Protein AF-A0A392SBV3-F1 (afdb_monomer_lite)

pLDDT: mean 74.25, std 20.02, range [32.81, 98.0]

Foldseek 3Di:
DDDDDDDDDDDDPPVPPCPPPPDDPDPDPVVPDPPPPPPPVPPPPPDDDDPDADWDWAALDPDPLQIDTDGPPDDPVVVVVVNVVSNVCSVVDPSAQVSDPPGDRVD

Radius of gyration: 28.84 Å; chains: 1; bounding box: 90×52×49 Å

Structure (mmCIF, N/CA/C/O backbone):
data_AF-A0A392SBV3-F1
#
_entry.id   AF-A0A392SBV3-F1
#
loop_
_atom_site.group_PDB
_atom_site.id
_atom_site.type_symbol
_atom_site.label_atom_id
_atom_site.label_alt_id
_atom_site.label_comp_id
_atom_site.label_asym_id
_atom_site.label_entity_id
_atom_site.label_seq_id
_atom_site.pdbx_PDB_ins_code
_atom_site.Cartn_x
_atom_site.Cartn_y
_atom_site.Cartn_z
_atom_site.occupancy
_atom_site.B_iso_or_equiv
_atom_site.auth_seq_id
_atom_site.auth_comp_id
_atom_site.auth_asym_id
_atom_site.auth_atom_id
_atom_site.pdbx_PDB_model_num
ATOM 1 N N . THR A 1 1 ? -64.178 -40.907 20.010 1.00 36.72 1 THR A N 1
ATOM 2 C CA . THR A 1 1 ? -63.313 -41.861 19.288 1.00 36.72 1 THR A CA 1
ATOM 3 C C . THR A 1 1 ? -61.896 -41.323 19.380 1.00 36.72 1 THR A C 1
ATOM 5 O O . THR A 1 1 ? -61.627 -40.308 18.764 1.00 36.72 1 THR A O 1
ATOM 8 N N . THR A 1 2 ? -61.125 -41.652 20.420 1.00 37.06 2 THR A N 1
ATOM 9 C CA . THR A 1 2 ? -60.341 -42.897 20.600 1.00 37.06 2 THR A CA 1
ATOM 10 C C . THR A 1 2 ? -59.216 -43.007 19.571 1.00 37.06 2 THR A C 1
ATOM 12 O O . THR A 1 2 ? -59.475 -43.392 18.437 1.00 37.06 2 THR A O 1
ATOM 15 N N . THR A 1 3 ? -58.006 -42.590 19.974 1.00 32.81 3 THR A N 1
ATOM 16 C CA . THR A 1 3 ? -56.792 -43.431 20.131 1.00 32.81 3 THR A CA 1
ATOM 17 C C . THR A 1 3 ? -55.527 -42.589 19.903 1.00 32.81 3 THR A C 1
ATOM 19 O O . THR A 1 3 ? -55.279 -42.126 18.797 1.00 32.81 3 THR A O 1
ATOM 22 N N . GLY A 1 4 ? -54.704 -42.425 20.940 1.00 33.50 4 GLY A N 1
ATOM 23 C CA . GLY A 1 4 ? -53.238 -42.476 20.789 1.00 33.50 4 GLY A CA 1
ATOM 24 C C . GLY A 1 4 ? -52.737 -43.804 21.385 1.00 33.50 4 GLY A C 1
ATOM 25 O O . GLY A 1 4 ? -53.592 -44.580 21.829 1.00 33.50 4 GLY A O 1
ATOM 26 N N . PRO A 1 5 ? -51.420 -44.065 21.527 1.00 51.03 5 PRO A N 1
ATOM 27 C CA . PRO A 1 5 ? -50.247 -43.314 21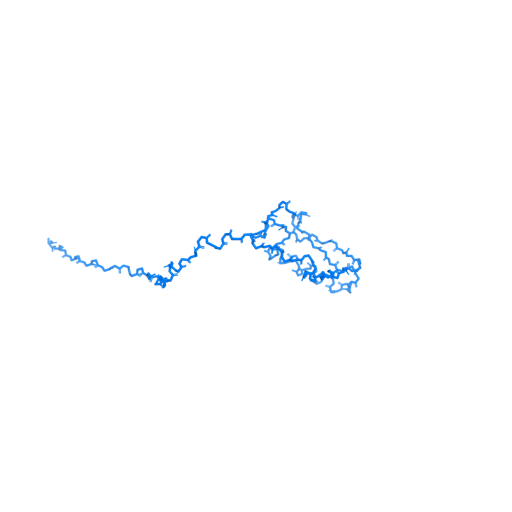.050 1.00 51.03 5 PRO A CA 1
ATOM 28 C C . PRO A 1 5 ? -49.182 -44.203 20.352 1.00 51.03 5 PRO A C 1
ATOM 30 O O . PRO A 1 5 ? -49.102 -45.401 20.610 1.00 51.03 5 PRO A O 1
ATOM 33 N N . ASN A 1 6 ? -48.275 -43.607 19.565 1.00 35.88 6 ASN A N 1
ATOM 34 C CA . ASN A 1 6 ? -47.048 -44.289 19.129 1.00 35.88 6 ASN A CA 1
ATOM 35 C C . ASN A 1 6 ? -45.850 -43.352 19.343 1.00 35.88 6 ASN A C 1
ATOM 37 O O . ASN A 1 6 ? -45.682 -42.359 18.640 1.00 35.88 6 ASN A O 1
ATOM 41 N N . THR A 1 7 ? -45.051 -43.666 20.356 1.00 45.47 7 THR A N 1
ATOM 42 C CA . THR A 1 7 ? -43.708 -43.146 20.626 1.00 45.47 7 THR A CA 1
ATOM 43 C C . THR A 1 7 ? -42.686 -43.883 19.773 1.00 45.47 7 THR A C 1
ATOM 45 O O . THR A 1 7 ? -42.485 -45.068 20.015 1.00 45.47 7 THR A O 1
ATOM 48 N N . GLU A 1 8 ? -41.977 -43.190 18.884 1.00 38.97 8 GLU A N 1
ATOM 49 C CA . GLU A 1 8 ? -40.651 -43.621 18.422 1.00 38.97 8 GLU A CA 1
ATOM 50 C C . GLU A 1 8 ? -39.718 -42.409 18.339 1.00 38.97 8 GLU A C 1
ATOM 52 O O . GLU A 1 8 ? -39.715 -41.620 17.397 1.00 38.97 8 GLU A O 1
ATOM 57 N N . THR A 1 9 ? -38.949 -42.260 19.414 1.00 47.28 9 THR A N 1
ATOM 58 C CA . THR A 1 9 ? -37.696 -41.516 19.479 1.00 47.28 9 THR A CA 1
ATOM 59 C C . THR A 1 9 ? -36.698 -42.174 18.529 1.00 47.28 9 THR A C 1
ATOM 61 O O . THR A 1 9 ? -36.285 -43.303 18.784 1.00 47.28 9 THR A O 1
ATOM 64 N N . LEU A 1 10 ? -36.251 -41.477 17.483 1.00 38.44 10 LEU A N 1
ATOM 65 C CA . LEU A 1 10 ? -35.021 -41.849 16.783 1.00 38.44 10 LEU A CA 1
ATOM 66 C C . LEU A 1 10 ? -34.120 -40.623 16.685 1.00 38.44 10 LEU A C 1
ATOM 68 O O . LEU A 1 10 ? -34.471 -39.607 16.088 1.00 38.44 10 LEU A O 1
ATOM 72 N N . GLY A 1 11 ? -33.001 -40.731 17.396 1.00 36.69 11 GLY A N 1
ATOM 73 C CA . GLY A 1 11 ? -32.042 -39.675 17.642 1.00 36.69 11 GLY A CA 1
ATOM 74 C C . GLY A 1 11 ? -31.469 -39.066 16.373 1.00 36.69 11 GLY A C 1
ATOM 75 O O . GLY A 1 11 ? -31.231 -39.730 15.367 1.00 36.69 11 GLY A O 1
ATOM 76 N N . ILE A 1 12 ? -31.208 -37.773 16.493 1.00 42.75 12 ILE A N 1
ATOM 77 C CA . ILE A 1 12 ? -30.213 -37.044 15.723 1.00 42.75 12 ILE A CA 1
ATOM 78 C C . ILE A 1 12 ? -28.911 -37.857 15.832 1.00 42.75 12 ILE A C 1
ATOM 80 O O . ILE A 1 12 ? -28.405 -37.987 16.949 1.00 42.75 12 ILE A O 1
ATOM 84 N N . PRO A 1 13 ? -28.345 -38.420 14.749 1.00 42.62 13 PRO A N 1
ATOM 85 C CA . PRO A 1 13 ? -26.948 -38.783 14.787 1.00 42.62 13 PRO A CA 1
ATOM 86 C C . PRO A 1 13 ? -26.201 -37.461 14.675 1.00 42.62 13 PRO A C 1
ATOM 88 O O . PRO A 1 13 ? -25.990 -36.926 13.585 1.00 42.62 13 PRO A O 1
ATOM 91 N N . THR A 1 14 ? -25.868 -36.896 15.833 1.00 46.28 14 THR A N 1
ATOM 92 C CA . THR A 1 14 ? -24.692 -36.049 15.957 1.00 46.28 14 THR A CA 1
ATOM 93 C C . THR A 1 14 ? -23.590 -36.843 15.271 1.00 46.28 14 THR A C 1
ATOM 95 O O . THR A 1 14 ? -23.308 -37.973 15.658 1.00 46.28 14 THR A O 1
ATOM 98 N N . GLN A 1 15 ? -23.069 -36.339 14.155 1.00 52.91 15 GLN A N 1
ATOM 99 C CA . GLN A 1 15 ? -21.808 -36.851 13.651 1.00 52.91 15 GLN A CA 1
ATOM 100 C C . GLN A 1 15 ? -20.783 -36.418 14.684 1.00 52.91 15 GLN A C 1
ATOM 102 O O . GLN A 1 15 ? -20.249 -35.311 14.634 1.00 52.91 15 GLN A O 1
ATOM 107 N N . ASP A 1 16 ? -20.621 -37.275 15.682 1.00 49.12 16 ASP A N 1
ATOM 108 C CA . ASP A 1 16 ? -19.506 -37.275 16.595 1.00 49.12 16 ASP A CA 1
ATOM 109 C C . ASP A 1 16 ? -18.300 -37.413 15.673 1.00 49.12 16 ASP A C 1
ATOM 111 O O . ASP A 1 16 ? -18.036 -38.474 15.104 1.00 49.12 16 ASP A O 1
ATOM 115 N N . ALA A 1 17 ? -17.654 -36.287 15.381 1.00 47.69 17 ALA A N 1
ATOM 116 C CA . ALA A 1 17 ? -16.353 -36.323 14.761 1.00 47.69 17 ALA A CA 1
ATOM 117 C C . ALA A 1 17 ? -15.492 -37.146 15.718 1.00 47.69 17 ALA A C 1
ATOM 119 O O . ALA A 1 17 ? -15.216 -36.712 16.837 1.00 47.69 17 ALA A O 1
ATOM 120 N N . ASP A 1 18 ? -15.158 -38.361 15.293 1.00 47.56 18 ASP A N 1
ATOM 12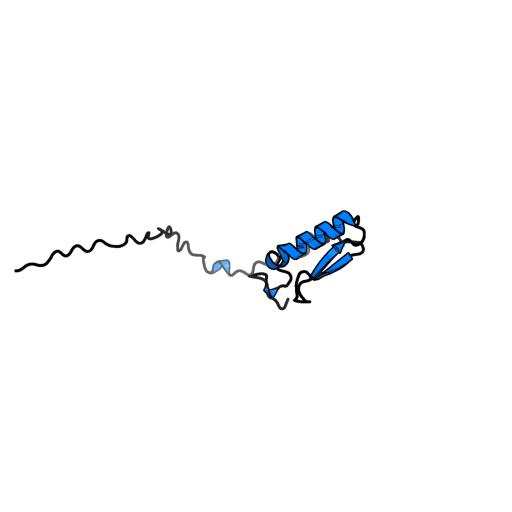1 C CA . ASP A 1 18 ? -14.132 -39.196 15.893 1.00 47.56 18 ASP A CA 1
ATOM 122 C C . ASP A 1 18 ? -12.815 -38.435 15.727 1.00 47.56 18 ASP A C 1
ATOM 124 O O . ASP A 1 18 ? -12.071 -38.587 14.757 1.00 47.56 18 ASP A O 1
ATOM 128 N N . PHE A 1 19 ? -12.597 -37.473 16.621 1.00 51.34 19 PHE A N 1
ATOM 129 C CA . PHE A 1 19 ? -11.285 -36.921 16.861 1.00 51.34 19 PHE A CA 1
ATOM 130 C C . PHE A 1 19 ? -10.496 -38.079 17.444 1.00 51.34 19 PHE A C 1
ATOM 132 O O . PHE A 1 19 ? -10.634 -38.366 18.631 1.00 51.34 19 PHE A O 1
ATOM 139 N N . ASP A 1 20 ? -9.745 -38.765 16.580 1.00 57.00 20 ASP A N 1
ATOM 140 C CA . ASP A 1 20 ? -8.726 -39.743 16.949 1.00 57.00 20 ASP A CA 1
ATOM 141 C C . ASP A 1 20 ? -8.076 -39.294 18.268 1.00 57.00 20 ASP A C 1
ATOM 143 O O . ASP A 1 20 ? -7.398 -38.255 18.278 1.00 57.00 20 ASP A O 1
ATOM 147 N N . PRO A 1 21 ? -8.323 -39.987 19.398 1.00 56.66 21 PRO A N 1
ATOM 148 C CA . PRO A 1 21 ? -7.752 -39.630 20.681 1.00 56.66 21 PRO A CA 1
ATOM 149 C C . PRO A 1 21 ? -6.287 -40.064 20.690 1.00 56.66 21 PRO A C 1
ATOM 151 O O . PRO A 1 21 ? -5.857 -40.885 21.492 1.00 56.66 21 PRO A O 1
ATOM 154 N N . ARG A 1 22 ? -5.476 -39.438 19.837 1.00 57.50 22 ARG A N 1
ATOM 155 C CA . ARG A 1 22 ? -4.041 -39.257 20.068 1.00 57.50 22 ARG A CA 1
ATOM 156 C C . ARG A 1 22 ? -3.818 -38.087 21.024 1.00 57.50 22 ARG A C 1
ATOM 158 O O . ARG A 1 22 ? -2.948 -37.247 20.819 1.00 57.50 22 ARG A O 1
ATOM 165 N N . VAL A 1 23 ? -4.657 -38.025 22.052 1.00 54.34 23 VAL A N 1
ATOM 166 C CA . VAL A 1 23 ? -4.462 -37.176 23.215 1.00 54.34 23 VAL A CA 1
ATOM 167 C C . VAL A 1 23 ? -3.585 -37.983 24.168 1.00 54.34 23 VAL A C 1
ATOM 169 O O . VAL A 1 23 ? -3.895 -39.127 24.490 1.00 54.34 23 VAL A O 1
ATOM 172 N N . ASP A 1 24 ? -2.482 -37.356 24.560 1.00 56.38 24 ASP A N 1
ATOM 173 C CA . ASP A 1 24 ? -1.548 -37.765 25.609 1.00 56.38 24 ASP A CA 1
ATOM 174 C C . ASP A 1 24 ? -0.451 -38.773 25.235 1.00 56.38 24 ASP A C 1
ATOM 176 O O . ASP A 1 24 ? -0.088 -39.642 26.030 1.00 56.38 24 ASP A O 1
ATOM 180 N N . GLU A 1 25 ? 0.229 -38.577 24.098 1.00 54.34 25 GLU A N 1
ATOM 181 C CA . GLU A 1 25 ? 1.684 -38.764 24.178 1.00 54.34 25 GLU A CA 1
ATOM 182 C C . GLU A 1 25 ? 2.216 -37.569 24.969 1.00 54.34 25 GLU A C 1
ATOM 184 O O . GLU A 1 25 ? 2.305 -36.460 24.449 1.00 54.34 25 GLU A O 1
ATOM 189 N N . TYR A 1 26 ? 2.423 -37.799 26.271 1.00 53.53 26 TYR A N 1
ATOM 190 C CA . TYR A 1 26 ? 3.111 -36.931 27.222 1.00 53.53 26 TYR A CA 1
ATOM 191 C C . TYR A 1 26 ? 4.049 -35.955 26.493 1.00 53.53 26 TYR A C 1
ATOM 193 O O . TYR A 1 26 ? 5.178 -36.319 26.148 1.00 53.53 26 TYR A O 1
ATOM 201 N N . ILE A 1 27 ? 3.633 -34.694 26.318 1.00 49.84 27 ILE A N 1
ATOM 202 C CA . ILE A 1 27 ? 4.623 -33.621 26.253 1.00 49.84 27 ILE A CA 1
ATOM 203 C C . ILE A 1 27 ? 5.221 -33.635 27.649 1.00 49.84 27 ILE A C 1
ATOM 205 O O . ILE A 1 27 ? 4.659 -33.085 28.594 1.00 49.84 27 ILE A O 1
ATOM 209 N N . SER A 1 28 ? 6.294 -34.408 27.798 1.00 53.19 28 SER A N 1
ATOM 210 C CA . SER A 1 28 ? 7.065 -34.454 29.024 1.00 53.19 28 SER A CA 1
ATOM 211 C C . SER A 1 28 ? 7.352 -33.011 29.419 1.00 53.19 28 SER A C 1
ATOM 213 O O . SER A 1 28 ? 7.768 -32.213 28.576 1.00 53.19 28 SER A O 1
ATOM 215 N N . ASP A 1 29 ? 7.194 -32.682 30.702 1.00 55.09 29 ASP A N 1
ATOM 216 C CA . ASP A 1 29 ? 7.543 -31.374 31.282 1.00 55.09 29 ASP A CA 1
ATOM 217 C C . ASP A 1 29 ? 9.021 -30.960 31.033 1.00 55.09 29 ASP A C 1
ATOM 219 O O . ASP A 1 29 ? 9.467 -29.878 31.419 1.00 55.09 29 ASP A O 1
ATOM 223 N N . GLU A 1 30 ? 9.791 -31.815 30.354 1.00 54.78 30 GLU A N 1
ATOM 224 C CA . GLU A 1 30 ? 11.149 -31.615 29.870 1.00 54.78 30 GLU A CA 1
ATOM 225 C C . GLU A 1 30 ? 11.248 -30.815 28.550 1.00 54.78 30 GLU A C 1
ATOM 227 O O . GLU A 1 30 ? 12.345 -30.411 28.174 1.00 54.78 30 GLU A O 1
ATOM 232 N N . GLU A 1 31 ? 10.142 -30.471 27.874 1.00 53.03 31 GLU A N 1
ATOM 233 C CA . GLU A 1 31 ? 10.178 -29.466 26.787 1.00 53.03 31 GLU A CA 1
ATOM 234 C C . GLU A 1 31 ? 10.149 -28.021 27.326 1.00 53.03 31 GLU A C 1
ATOM 236 O O . GLU A 1 31 ? 10.072 -27.049 26.586 1.00 53.03 31 GLU A O 1
ATOM 241 N N . LYS A 1 32 ? 10.278 -27.817 28.643 1.00 53.41 32 LYS A N 1
ATOM 242 C CA . LYS A 1 32 ? 10.518 -26.483 29.213 1.00 53.41 32 LYS A CA 1
ATOM 243 C C . LYS A 1 32 ? 12.003 -26.177 29.377 1.00 53.41 32 LYS A C 1
ATOM 245 O O . LYS A 1 32 ? 12.409 -25.475 30.308 1.00 53.41 32 LYS A O 1
ATOM 250 N N . LYS A 1 33 ? 12.851 -26.674 28.477 1.00 61.81 33 LYS A N 1
ATOM 251 C CA . LYS A 1 33 ? 14.204 -26.138 28.363 1.00 61.81 33 LYS A CA 1
ATOM 252 C C . LYS A 1 33 ? 14.129 -24.920 27.468 1.00 61.81 33 LYS A C 1
ATOM 254 O O . LYS A 1 33 ? 13.755 -25.038 26.313 1.00 61.81 33 LYS A O 1
ATOM 259 N N . ALA A 1 34 ? 14.494 -23.765 28.020 1.00 63.69 34 ALA A N 1
ATOM 260 C CA . ALA A 1 34 ? 14.768 -22.564 27.250 1.00 63.69 34 ALA A CA 1
ATOM 261 C C . ALA A 1 34 ? 15.674 -22.950 26.074 1.00 63.69 34 ALA A C 1
ATOM 263 O O . ALA A 1 34 ? 16.881 -23.140 26.263 1.00 63.69 34 ALA A O 1
ATOM 264 N N . GLU A 1 35 ? 15.078 -23.136 24.892 1.00 59.44 35 GLU A N 1
ATOM 265 C CA . GLU A 1 35 ? 15.813 -23.248 23.648 1.00 59.44 35 GLU A CA 1
ATOM 266 C C . GLU A 1 35 ? 16.692 -22.014 23.631 1.00 59.44 35 GLU A C 1
ATOM 268 O O . GLU A 1 35 ? 16.210 -20.877 23.609 1.00 59.44 35 GLU A O 1
ATOM 273 N N . LYS A 1 36 ? 18.003 -22.233 23.779 1.00 67.75 36 LYS A N 1
ATOM 274 C CA . LYS A 1 36 ? 18.944 -21.137 23.631 1.00 67.75 36 LYS A CA 1
ATOM 275 C C . LYS A 1 36 ? 18.641 -20.569 22.255 1.00 67.75 36 LYS A C 1
ATOM 277 O O . LYS A 1 36 ? 18.714 -21.342 21.295 1.00 67.75 36 LYS A O 1
ATOM 282 N N . PRO A 1 37 ? 18.290 -19.273 22.146 1.00 66.19 37 PRO A N 1
ATOM 283 C CA . PRO A 1 37 ? 18.148 -18.671 20.839 1.00 66.19 37 PRO A CA 1
ATOM 284 C C . PRO A 1 37 ? 19.412 -19.026 20.071 1.00 66.19 37 PRO A C 1
ATOM 286 O O . PRO A 1 37 ? 20.510 -18.951 20.640 1.00 66.19 37 PRO A O 1
ATOM 289 N N . LEU A 1 38 ? 19.232 -19.507 18.837 1.00 67.69 38 LEU A N 1
ATOM 290 C CA . LEU A 1 38 ? 20.341 -19.906 17.979 1.00 67.69 38 LEU A CA 1
ATOM 291 C C . LEU A 1 38 ? 21.458 -18.867 18.119 1.00 67.69 38 LEU A C 1
ATOM 293 O O . LEU A 1 38 ? 21.135 -17.667 18.133 1.00 67.69 38 LEU A O 1
ATOM 297 N N . PRO A 1 39 ? 22.730 -19.297 18.265 1.00 70.62 39 PRO A N 1
ATOM 298 C CA . PRO A 1 39 ? 23.838 -18.364 18.399 1.00 70.62 39 PRO A CA 1
ATOM 299 C C . PRO A 1 39 ? 23.690 -17.284 17.327 1.00 70.62 39 PRO A C 1
ATOM 301 O O . PRO A 1 39 ? 23.315 -17.571 16.187 1.00 70.62 39 PRO A O 1
ATOM 304 N N . LEU A 1 40 ? 23.879 -16.029 17.726 1.00 61.50 40 LEU A N 1
ATOM 305 C CA . LEU A 1 40 ? 23.645 -14.821 16.926 1.00 61.50 40 LEU A CA 1
ATOM 306 C C . LEU A 1 40 ? 24.331 -14.911 15.546 1.00 61.50 40 LEU A C 1
ATOM 308 O O 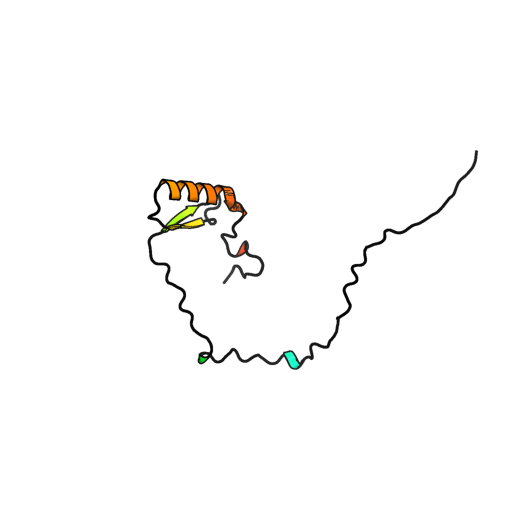. LEU A 1 40 ? 23.875 -14.327 14.568 1.00 61.50 40 LEU A O 1
ATOM 312 N N . GLU A 1 41 ? 25.412 -15.677 15.506 1.00 64.81 41 GLU A N 1
ATOM 313 C CA . GLU A 1 41 ? 26.328 -16.008 14.429 1.00 64.81 41 GLU A CA 1
ATOM 314 C C . GLU A 1 41 ? 25.726 -17.013 13.430 1.00 64.81 41 GLU A C 1
ATOM 316 O O . GLU A 1 41 ? 26.046 -16.960 12.247 1.00 64.81 41 GLU A O 1
ATOM 321 N N . ALA A 1 42 ? 24.819 -17.892 13.873 1.00 68.00 42 ALA A N 1
ATOM 322 C CA . ALA A 1 42 ? 24.064 -18.821 13.024 1.00 68.00 42 ALA A CA 1
ATOM 323 C C . ALA A 1 42 ? 22.813 -18.178 12.397 1.00 68.00 42 ALA A C 1
ATOM 325 O O . ALA A 1 42 ? 22.194 -18.752 11.499 1.00 68.00 42 ALA A O 1
ATOM 326 N N . ARG A 1 43 ? 22.429 -16.974 12.841 1.00 68.88 43 ARG A N 1
ATOM 327 C CA . ARG A 1 43 ? 21.339 -16.207 12.231 1.00 68.88 43 ARG A CA 1
ATOM 328 C C . ARG A 1 43 ? 21.877 -15.509 10.988 1.00 68.88 43 ARG A C 1
ATOM 330 O O . ARG A 1 43 ? 22.474 -14.438 11.078 1.00 68.88 43 ARG A O 1
ATOM 337 N N . ILE A 1 44 ? 21.634 -16.097 9.819 1.00 75.56 44 ILE A N 1
ATOM 338 C CA . ILE A 1 44 ? 21.878 -15.418 8.544 1.00 75.56 44 ILE A CA 1
ATOM 339 C C . ILE A 1 44 ? 21.075 -14.113 8.552 1.00 75.56 44 ILE A C 1
ATOM 341 O O . ILE A 1 44 ? 19.842 -14.113 8.595 1.00 75.56 44 ILE A O 1
ATOM 345 N N . ARG A 1 45 ? 21.782 -12.980 8.546 1.00 73.06 45 ARG A N 1
ATOM 346 C CA . ARG A 1 45 ? 21.169 -11.664 8.377 1.00 73.06 45 ARG A CA 1
ATOM 347 C C . ARG A 1 45 ? 20.835 -11.512 6.904 1.00 73.06 45 ARG A C 1
ATOM 349 O O . ARG A 1 45 ? 21.658 -11.062 6.117 1.00 73.06 45 ARG A O 1
ATOM 356 N N . PHE A 1 46 ? 19.628 -11.914 6.528 1.00 76.69 46 PHE A N 1
ATOM 357 C CA . PHE A 1 46 ? 19.080 -11.512 5.243 1.00 76.69 46 PHE A CA 1
ATOM 358 C C . PHE A 1 46 ? 18.805 -10.014 5.317 1.00 76.69 46 PHE A C 1
ATOM 360 O O . PHE A 1 46 ? 17.846 -9.578 5.961 1.00 76.69 46 PHE A O 1
ATOM 367 N N . GLU A 1 47 ? 19.682 -9.214 4.711 1.00 81.75 47 GLU A N 1
ATOM 368 C CA . GLU A 1 47 ? 19.386 -7.804 4.506 1.00 81.75 47 GLU A CA 1
ATOM 369 C C . GLU A 1 47 ? 18.111 -7.718 3.674 1.00 81.75 47 GLU A C 1
ATOM 371 O O . GLU A 1 47 ? 18.047 -8.210 2.544 1.00 81.75 47 GLU A O 1
ATOM 376 N N . ARG A 1 48 ? 17.059 -7.135 4.256 1.00 80.00 48 ARG A N 1
ATOM 377 C CA . ARG A 1 48 ? 15.841 -6.888 3.493 1.00 80.00 48 ARG A CA 1
ATOM 378 C C . ARG A 1 48 ? 16.201 -5.937 2.353 1.00 80.00 48 ARG A C 1
ATOM 380 O O . ARG A 1 48 ? 16.834 -4.912 2.626 1.00 80.00 48 ARG A O 1
ATOM 387 N N . PRO A 1 49 ? 15.774 -6.221 1.113 1.00 81.12 49 PRO A N 1
ATOM 388 C CA . PRO A 1 49 ? 15.951 -5.284 0.021 1.00 81.12 49 PRO A CA 1
ATOM 389 C C . PRO A 1 49 ? 15.374 -3.928 0.420 1.00 81.12 49 PRO A C 1
ATOM 391 O O . PRO A 1 49 ? 14.201 -3.824 0.790 1.00 81.12 49 PRO A O 1
ATOM 394 N N . LYS A 1 50 ? 16.205 -2.885 0.367 1.00 82.12 50 LYS A N 1
ATOM 395 C CA . LYS A 1 50 ? 15.699 -1.519 0.454 1.00 82.12 50 LYS A CA 1
ATOM 396 C C . LYS A 1 50 ? 14.874 -1.288 -0.797 1.00 82.12 50 LYS A C 1
ATOM 398 O O . LYS A 1 50 ? 15.394 -1.373 -1.908 1.00 82.12 50 LYS A O 1
ATOM 403 N N . ILE A 1 51 ? 13.585 -1.044 -0.608 1.00 75.94 51 ILE A N 1
ATOM 404 C CA . ILE A 1 51 ? 12.719 -0.685 -1.719 1.00 75.94 51 ILE A CA 1
ATOM 405 C C . ILE A 1 51 ? 13.040 0.772 -2.049 1.00 75.94 51 ILE A C 1
ATOM 407 O O . ILE A 1 51 ? 12.575 1.685 -1.372 1.00 75.94 51 ILE A O 1
ATOM 411 N N . ASP A 1 52 ? 13.919 0.963 -3.026 1.00 78.06 52 ASP A N 1
ATOM 412 C CA . ASP A 1 52 ? 14.290 2.281 -3.526 1.00 78.06 52 ASP A CA 1
ATOM 413 C C . ASP A 1 52 ? 13.228 2.803 -4.508 1.00 78.06 52 ASP A C 1
ATOM 415 O O . ASP A 1 52 ? 12.600 2.030 -5.246 1.00 78.06 52 ASP A O 1
ATOM 419 N N . GLY A 1 53 ? 13.018 4.118 -4.512 1.00 84.50 53 GLY A N 1
ATOM 420 C CA . GLY A 1 53 ? 12.086 4.800 -5.408 1.00 84.50 53 GLY A CA 1
ATOM 421 C C . GLY A 1 53 ? 11.021 5.661 -4.728 1.00 84.50 53 GLY A C 1
ATOM 422 O O . GLY A 1 53 ? 10.803 5.631 -3.520 1.00 84.50 53 GLY A O 1
ATOM 423 N N . GLU A 1 54 ? 10.349 6.456 -5.557 1.00 92.75 54 GLU A N 1
ATOM 424 C CA . GLU A 1 54 ? 9.271 7.350 -5.146 1.00 92.75 54 GLU A CA 1
ATOM 425 C C . GLU A 1 54 ? 7.918 6.628 -5.168 1.00 92.75 54 GLU A C 1
ATOM 427 O O . GLU A 1 54 ? 7.616 5.854 -6.088 1.00 92.75 54 GLU A O 1
ATOM 432 N N . PHE A 1 55 ? 7.090 6.896 -4.158 1.00 92.75 55 PHE A N 1
ATOM 433 C CA . PHE A 1 55 ? 5.775 6.287 -3.989 1.00 92.75 55 PHE A CA 1
ATOM 434 C C . PHE A 1 55 ? 4.695 7.345 -3.811 1.00 92.75 55 PHE A C 1
ATOM 436 O O . PHE A 1 55 ? 4.922 8.395 -3.216 1.00 92.75 55 PHE A O 1
ATOM 443 N N . ILE A 1 56 ? 3.493 7.009 -4.260 1.00 93.94 56 ILE A N 1
ATOM 444 C CA . ILE A 1 56 ? 2.273 7.773 -4.040 1.00 93.94 56 ILE A CA 1
ATOM 445 C C . ILE A 1 56 ? 1.446 7.030 -2.997 1.00 93.94 56 ILE A C 1
ATOM 447 O O . ILE A 1 56 ? 1.219 5.823 -3.115 1.00 93.94 56 ILE A O 1
ATOM 451 N N . THR A 1 57 ? 0.981 7.759 -1.988 1.00 94.06 57 THR A N 1
ATOM 452 C CA . THR A 1 57 ? 0.032 7.240 -1.003 1.00 94.06 57 THR A CA 1
ATOM 453 C C . THR A 1 57 ? -1.387 7.394 -1.536 1.00 94.06 57 THR A C 1
ATOM 455 O O . THR A 1 57 ? -1.795 8.482 -1.939 1.00 94.06 57 THR A O 1
ATOM 458 N N . VAL A 1 58 ? -2.149 6.307 -1.524 1.00 93.94 58 VAL A N 1
ATOM 459 C CA . VAL A 1 58 ? -3.535 6.248 -1.995 1.00 93.94 58 VAL A CA 1
ATOM 460 C C . VAL A 1 58 ? -4.422 5.835 -0.827 1.00 93.94 58 VAL A C 1
ATOM 462 O O . VAL A 1 58 ? -4.168 4.807 -0.204 1.00 93.94 58 VAL A O 1
ATOM 465 N N . GLN A 1 59 ? -5.459 6.623 -0.539 1.00 95.00 59 GLN A N 1
ATOM 466 C CA . GLN A 1 59 ? -6.530 6.235 0.387 1.00 95.00 59 GLN A CA 1
ATOM 467 C C . GLN A 1 59 ? -7.471 5.251 -0.308 1.00 95.00 59 GLN A C 1
ATOM 469 O O . GLN A 1 59 ? -7.895 5.500 -1.445 1.00 95.00 59 GLN A O 1
ATOM 474 N N . LEU A 1 60 ? -7.753 4.127 0.349 1.00 93.50 60 LEU A N 1
ATOM 475 C CA . LEU A 1 60 ? -8.593 3.068 -0.205 1.00 93.50 60 LEU A CA 1
ATOM 476 C C . LEU A 1 60 ? -10.084 3.317 0.026 1.00 93.50 60 LEU A C 1
ATOM 478 O O . LEU A 1 60 ? -10.875 3.030 -0.870 1.00 93.50 60 LEU A O 1
ATOM 482 N N . ASP A 1 61 ? -10.450 3.875 1.178 1.00 90.75 61 ASP A N 1
ATOM 483 C CA . ASP A 1 61 ? -11.832 4.154 1.572 1.00 90.75 61 ASP A CA 1
ATOM 484 C C . ASP A 1 61 ? -11.955 5.475 2.365 1.00 90.75 61 ASP A C 1
ATOM 486 O O . ASP A 1 61 ? -11.092 6.349 2.265 1.00 90.75 61 ASP A O 1
ATOM 490 N N . GLU A 1 62 ? -13.062 5.650 3.095 1.00 90.56 62 GLU A N 1
ATOM 491 C CA . GLU A 1 62 ? -13.347 6.840 3.911 1.00 90.56 62 GLU A CA 1
ATOM 492 C C . GLU A 1 62 ? -12.441 6.960 5.146 1.00 90.56 62 GLU A C 1
ATOM 494 O O . GLU A 1 62 ? -12.328 8.040 5.728 1.00 90.56 62 GLU A O 1
ATOM 499 N N . ASN A 1 63 ? -11.796 5.867 5.564 1.00 89.25 63 ASN A N 1
ATOM 500 C CA . ASN A 1 63 ? -10.908 5.872 6.711 1.00 89.25 63 ASN A CA 1
ATOM 501 C C . ASN A 1 63 ? -9.503 6.330 6.274 1.00 89.25 63 ASN A C 1
ATOM 503 O O . ASN A 1 63 ? -8.805 5.607 5.557 1.00 89.25 63 ASN A O 1
ATOM 507 N N . PRO A 1 64 ? -9.006 7.481 6.765 1.00 87.75 64 PRO A N 1
ATOM 508 C CA . PRO A 1 64 ? -7.689 7.988 6.384 1.00 87.75 64 PRO A CA 1
ATOM 509 C C . PRO A 1 64 ? -6.530 7.080 6.826 1.00 87.75 64 PRO A C 1
ATOM 511 O O . PRO A 1 64 ? -5.422 7.229 6.313 1.00 87.75 64 PRO A O 1
ATOM 514 N N . ALA A 1 65 ? -6.756 6.139 7.751 1.00 87.12 65 ALA A N 1
ATOM 515 C CA . ALA A 1 65 ? -5.761 5.140 8.140 1.00 87.12 65 ALA A CA 1
ATOM 516 C C . ALA A 1 65 ? -5.564 4.048 7.073 1.00 87.12 65 ALA A C 1
ATOM 518 O O . ALA A 1 65 ? -4.490 3.450 6.997 1.00 87.12 65 ALA A O 1
ATOM 519 N N . LYS A 1 66 ? -6.563 3.804 6.216 1.00 90.25 66 LYS A N 1
ATOM 520 C CA . LYS A 1 66 ? -6.547 2.737 5.208 1.00 90.25 66 LYS A CA 1
ATOM 521 C C . LYS A 1 66 ? -5.883 3.210 3.928 1.00 90.25 66 LYS A C 1
ATOM 523 O O . LYS A 1 66 ? -6.520 3.509 2.914 1.00 90.25 66 LYS A O 1
ATOM 528 N N . THR A 1 67 ? -4.561 3.310 3.993 1.00 93.12 67 THR A N 1
ATOM 529 C CA . THR A 1 67 ? -3.737 3.788 2.883 1.00 93.12 67 THR A CA 1
ATOM 530 C C . THR A 1 67 ? -2.778 2.727 2.378 1.00 93.12 67 THR A C 1
ATOM 532 O O . THR A 1 67 ? -2.315 1.864 3.118 1.00 93.12 67 THR A O 1
ATOM 535 N N . VAL A 1 68 ? -2.446 2.820 1.093 1.00 92.69 68 VAL A N 1
AT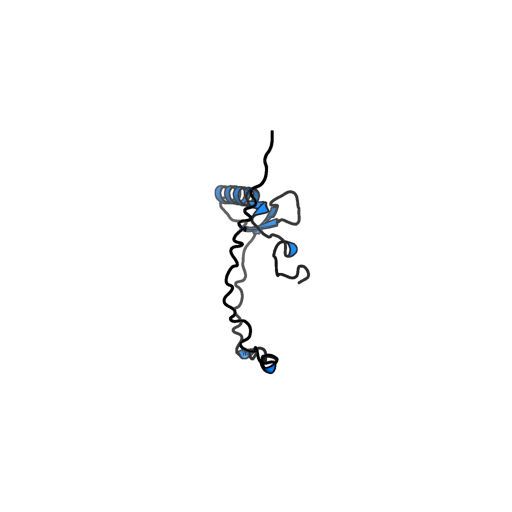OM 536 C CA . VAL A 1 68 ? -1.429 1.985 0.450 1.00 92.69 68 VAL A CA 1
ATOM 537 C C . VAL A 1 68 ? -0.449 2.848 -0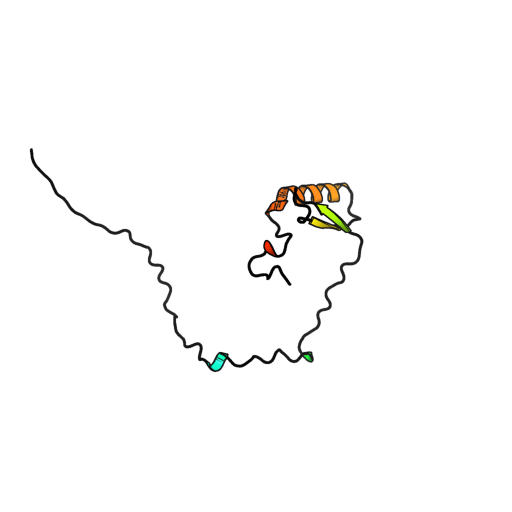.327 1.00 92.69 68 VAL A C 1
ATOM 539 O O . VAL A 1 68 ? -0.809 3.899 -0.858 1.00 92.69 68 VAL A O 1
ATOM 542 N N . LYS A 1 69 ? 0.802 2.397 -0.408 1.00 92.75 69 LYS A N 1
ATOM 543 C CA . LYS A 1 69 ? 1.845 3.042 -1.208 1.00 92.75 69 LYS A CA 1
ATOM 544 C C . LYS A 1 69 ? 1.999 2.303 -2.530 1.00 92.75 69 LYS A C 1
ATOM 546 O O . LYS A 1 69 ? 2.278 1.107 -2.542 1.00 92.75 69 LYS A O 1
ATOM 551 N N . ILE A 1 70 ? 1.849 3.021 -3.637 1.00 94.25 70 ILE A N 1
ATOM 552 C CA . ILE A 1 70 ? 2.111 2.517 -4.991 1.00 94.25 70 ILE A CA 1
ATOM 553 C C . ILE A 1 70 ? 3.293 3.269 -5.597 1.00 94.25 70 ILE A C 1
ATOM 555 O O . ILE A 1 70 ? 3.567 4.399 -5.210 1.00 94.25 70 ILE A O 1
ATOM 559 N N . LYS A 1 71 ? 4.012 2.670 -6.545 1.00 93.19 71 LYS A N 1
ATOM 560 C CA . LYS A 1 71 ? 5.144 3.338 -7.206 1.00 93.19 71 LYS A CA 1
ATOM 561 C C . LYS A 1 71 ? 4.671 4.577 -7.981 1.00 93.19 71 LYS A C 1
ATOM 563 O O . LYS A 1 71 ? 3.676 4.495 -8.696 1.00 93.19 71 LYS A O 1
ATOM 568 N N . ALA A 1 72 ? 5.392 5.694 -7.865 1.00 91.12 72 ALA A N 1
ATOM 569 C CA . ALA A 1 72 ? 4.994 6.972 -8.461 1.00 91.12 72 ALA A CA 1
ATOM 570 C C . ALA A 1 72 ? 5.117 7.000 -9.993 1.00 91.12 72 ALA A C 1
ATOM 572 O O . ALA A 1 72 ? 4.247 7.518 -10.680 1.00 91.12 72 ALA A O 1
ATOM 573 N N . ASN A 1 73 ? 6.161 6.375 -10.539 1.00 90.25 73 ASN A N 1
ATOM 574 C CA . ASN A 1 73 ? 6.495 6.445 -11.968 1.00 90.25 73 ASN A CA 1
ATOM 575 C C . ASN A 1 73 ? 5.841 5.328 -12.802 1.00 90.25 73 ASN A C 1
ATOM 577 O O . ASN A 1 73 ? 6.497 4.688 -13.628 1.00 90.25 73 ASN A O 1
ATOM 581 N N . LEU A 1 74 ? 4.563 5.036 -12.551 1.00 92.88 74 LEU A N 1
ATOM 582 C CA . LEU A 1 74 ? 3.788 4.092 -13.358 1.00 92.88 74 LEU A CA 1
ATOM 583 C C . LEU A 1 74 ? 3.183 4.808 -14.579 1.00 92.88 74 LEU A C 1
ATOM 585 O O . LEU A 1 74 ? 2.798 5.970 -14.476 1.00 92.88 74 LEU A O 1
ATOM 589 N N . PRO A 1 75 ? 3.036 4.138 -15.739 1.00 96.81 75 PRO A N 1
ATOM 590 C CA . PRO A 1 75 ? 2.268 4.702 -16.843 1.00 96.81 75 PRO A CA 1
ATOM 591 C C . PRO A 1 75 ? 0.851 5.046 -16.374 1.00 96.81 75 PRO A C 1
ATOM 593 O O . PRO A 1 75 ? 0.199 4.197 -15.766 1.00 96.81 75 PRO A O 1
ATOM 596 N N . GLN A 1 76 ? 0.354 6.241 -16.704 1.00 95.50 76 GLN A N 1
ATOM 597 C CA . GLN A 1 76 ? -0.917 6.776 -16.188 1.00 95.50 76 GLN A CA 1
ATOM 598 C C . GLN A 1 76 ? -2.076 5.768 -16.247 1.00 95.50 76 GLN A C 1
ATOM 600 O O . GLN A 1 76 ? -2.717 5.484 -15.241 1.00 95.50 76 GLN A O 1
ATOM 605 N N . ARG A 1 77 ? -2.276 5.136 -17.408 1.00 97.25 77 ARG A N 1
ATOM 606 C CA . ARG A 1 77 ? -3.295 4.093 -17.620 1.00 97.25 77 ARG A CA 1
ATOM 607 C C . ARG A 1 77 ? -3.205 2.920 -16.632 1.00 97.25 77 ARG A C 1
ATOM 609 O O . ARG A 1 77 ? -4.227 2.400 -16.199 1.00 97.25 77 ARG A O 1
ATOM 616 N N . ILE A 1 78 ? -1.990 2.507 -16.271 1.00 97.00 78 ILE A N 1
ATOM 617 C CA . ILE A 1 78 ? -1.751 1.433 -15.299 1.00 97.00 78 ILE A CA 1
ATOM 618 C C . ILE A 1 78 ? -1.985 1.943 -13.881 1.00 97.00 78 ILE A C 1
ATOM 620 O O . ILE A 1 78 ? -2.620 1.253 -13.090 1.00 97.00 78 ILE A O 1
ATOM 624 N N . GLN A 1 79 ? -1.515 3.150 -13.568 1.00 96.31 79 GLN A N 1
ATOM 625 C CA . GLN A 1 79 ? -1.709 3.769 -12.260 1.00 96.31 79 GLN A CA 1
ATOM 626 C C . GLN A 1 79 ? -3.198 3.931 -11.930 1.00 96.31 79 GLN A C 1
ATOM 628 O O . GLN A 1 79 ? -3.641 3.510 -10.866 1.00 96.31 79 GLN A O 1
ATOM 633 N N . GLU A 1 80 ? -3.985 4.480 -12.853 1.00 96.62 80 GLU A N 1
ATOM 634 C CA . GLU A 1 80 ? -5.428 4.669 -12.682 1.00 96.62 80 GLU A CA 1
ATOM 635 C C . GLU A 1 80 ? -6.164 3.333 -12.535 1.00 96.62 80 GLU A C 1
ATOM 637 O O . GLU A 1 80 ? -6.986 3.168 -11.629 1.00 96.62 80 GLU A O 1
ATOM 642 N N . ALA A 1 81 ? -5.840 2.349 -13.382 1.00 98.00 81 ALA A N 1
ATOM 643 C CA . ALA A 1 81 ? -6.427 1.015 -13.299 1.00 98.00 81 ALA A CA 1
ATOM 644 C C . ALA A 1 81 ? -6.094 0.321 -11.968 1.00 98.00 81 ALA A C 1
ATOM 646 O O . ALA A 1 81 ? -6.975 -0.295 -11.364 1.00 98.00 81 ALA A O 1
ATOM 647 N N . LEU A 1 82 ? -4.853 0.457 -11.492 1.00 97.06 82 LEU A N 1
ATOM 648 C CA . LEU A 1 82 ? -4.403 -0.079 -10.211 1.00 97.06 82 LEU A CA 1
ATOM 649 C C . LEU A 1 82 ? -5.140 0.583 -9.047 1.00 97.06 82 LEU A C 1
ATOM 651 O O . LEU A 1 82 ? -5.696 -0.121 -8.212 1.00 97.06 82 LEU A O 1
ATOM 655 N N . ILE A 1 83 ? -5.208 1.917 -9.013 1.00 95.88 83 ILE A N 1
ATOM 656 C CA . ILE A 1 83 ? -5.927 2.658 -7.966 1.00 95.88 83 ILE A CA 1
ATOM 657 C C . ILE A 1 83 ? -7.393 2.230 -7.921 1.00 95.88 83 ILE A C 1
ATOM 659 O O . ILE A 1 83 ? -7.922 1.953 -6.846 1.00 95.88 83 ILE A O 1
ATOM 663 N N . ARG A 1 84 ? -8.049 2.129 -9.082 1.00 97.06 84 ARG A N 1
ATOM 664 C CA . ARG A 1 84 ? -9.441 1.673 -9.167 1.00 97.06 84 ARG A CA 1
ATOM 665 C C . ARG A 1 84 ? -9.603 0.254 -8.625 1.00 97.06 84 ARG A C 1
ATOM 667 O O . ARG A 1 84 ? -10.535 0.005 -7.868 1.00 97.06 84 ARG A O 1
ATOM 674 N N . CYS A 1 85 ? -8.703 -0.655 -8.998 1.00 96.31 85 CYS A N 1
ATOM 675 C CA . CYS A 1 85 ? -8.713 -2.034 -8.515 1.00 96.31 85 CYS A CA 1
ATOM 676 C C . CYS A 1 85 ? -8.548 -2.095 -6.991 1.00 96.31 85 CYS A C 1
ATOM 678 O O . CYS A 1 85 ? -9.336 -2.746 -6.313 1.00 96.31 85 CYS A O 1
ATOM 680 N N . LEU A 1 86 ? -7.576 -1.367 -6.443 1.00 95.69 86 LEU A N 1
ATOM 681 C CA . LEU A 1 86 ? -7.309 -1.334 -5.007 1.00 95.69 86 LEU A CA 1
ATOM 682 C C . LEU A 1 86 ? -8.509 -0.799 -4.219 1.00 95.69 86 LEU A C 1
ATOM 684 O O . LEU A 1 86 ? -8.922 -1.421 -3.247 1.00 95.69 86 LEU A O 1
ATOM 688 N N . LYS A 1 87 ? -9.118 0.302 -4.675 1.00 94.88 87 LYS A N 1
ATOM 689 C CA . LYS A 1 87 ? -10.313 0.881 -4.039 1.00 94.88 87 LYS A CA 1
ATOM 690 C C . LYS A 1 87 ? -11.515 -0.060 -4.075 1.00 94.88 87 LYS A C 1
ATOM 692 O O . LYS A 1 87 ? -12.199 -0.216 -3.072 1.00 94.88 87 LYS A O 1
ATOM 697 N N . ALA A 1 88 ? -11.748 -0.734 -5.203 1.00 95.56 88 ALA A N 1
ATOM 698 C CA . ALA A 1 88 ? -12.829 -1.715 -5.319 1.00 95.56 88 ALA A CA 1
ATOM 699 C C . ALA A 1 88 ? -12.658 -2.916 -4.368 1.00 95.56 88 ALA A C 1
ATOM 701 O O . ALA A 1 88 ? -13.637 -3.583 -4.049 1.00 95.56 88 ALA A O 1
ATOM 702 N N . ASN A 1 89 ? -11.431 -3.175 -3.904 1.00 94.94 89 ASN A N 1
ATOM 703 C CA . ASN A 1 89 ? -11.081 -4.285 -3.020 1.00 94.94 89 ASN A CA 1
ATOM 704 C C . ASN A 1 89 ? -10.619 -3.812 -1.630 1.00 94.94 89 ASN A C 1
ATOM 706 O O . ASN A 1 89 ? -9.893 -4.534 -0.951 1.00 94.94 89 ASN A O 1
ATOM 710 N N . ALA A 1 90 ? -11.027 -2.618 -1.184 1.00 92.12 90 ALA A N 1
ATOM 711 C CA . ALA A 1 90 ? -10.562 -2.039 0.081 1.00 92.12 90 ALA A CA 1
ATOM 712 C C . ALA A 1 90 ? -10.792 -2.954 1.303 1.00 92.12 90 ALA A C 1
ATOM 714 O O . ALA A 1 90 ? -9.980 -2.963 2.222 1.00 92.12 90 ALA A O 1
ATOM 715 N N . GLY A 1 91 ? -11.857 -3.765 1.295 1.00 90.25 91 GLY A N 1
ATOM 716 C CA . GLY A 1 91 ? -12.172 -4.715 2.370 1.00 90.25 91 GLY A CA 1
ATOM 717 C C . GLY A 1 91 ? -11.393 -6.037 2.342 1.00 90.25 91 GLY A C 1
ATOM 718 O O . GLY A 1 91 ? -11.568 -6.849 3.242 1.00 90.25 91 GLY A O 1
ATOM 719 N N . VAL A 1 92 ? -10.566 -6.283 1.319 1.00 91.44 92 VAL A N 1
ATOM 720 C CA . VAL A 1 92 ? -9.788 -7.531 1.183 1.00 91.44 92 VAL A CA 1
ATOM 721 C C . VAL A 1 92 ? -8.457 -7.451 1.934 1.00 91.44 92 VAL A C 1
ATOM 723 O O . VAL A 1 92 ? -7.909 -8.473 2.342 1.00 91.44 92 VAL A O 1
ATOM 726 N N . PHE A 1 93 ? -7.920 -6.245 2.117 1.00 88.19 93 PHE A N 1
ATOM 727 C CA . PHE A 1 93 ? -6.602 -6.035 2.702 1.00 88.19 93 PHE A CA 1
ATOM 728 C C . PHE A 1 93 ? -6.705 -5.634 4.171 1.00 88.19 93 PHE A C 1
ATOM 730 O O . PHE A 1 93 ? -7.436 -4.709 4.515 1.00 88.19 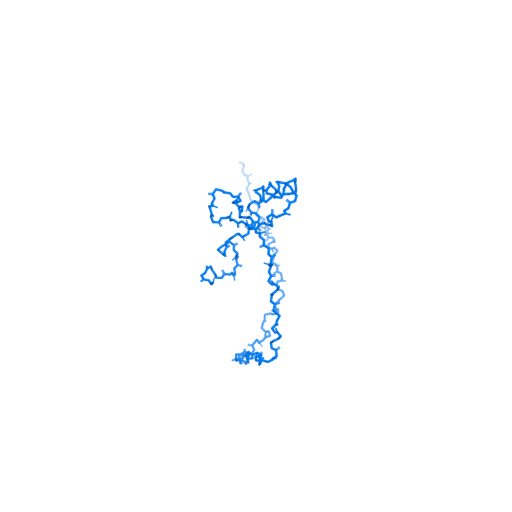93 PHE A O 1
ATOM 737 N N . ALA A 1 94 ? -5.893 -6.269 5.016 1.00 89.44 94 ALA A N 1
ATOM 738 C CA . ALA A 1 94 ? -5.581 -5.750 6.338 1.00 89.44 94 ALA A CA 1
ATOM 739 C C . ALA A 1 94 ? -4.549 -4.621 6.186 1.00 89.44 94 ALA A C 1
ATOM 741 O O . ALA A 1 94 ? -3.363 -4.851 5.949 1.00 89.44 94 ALA A O 1
ATOM 742 N N . THR A 1 95 ? -5.030 -3.387 6.243 1.00 88.00 95 THR A N 1
ATOM 743 C CA . THR A 1 95 ? -4.242 -2.153 6.096 1.00 88.00 95 THR A CA 1
ATOM 744 C C . THR A 1 95 ? -3.699 -1.634 7.422 1.00 88.00 95 THR A C 1
ATOM 746 O O . THR A 1 95 ? -2.824 -0.770 7.434 1.00 88.00 95 THR A O 1
ATOM 749 N N . THR A 1 96 ? -4.193 -2.171 8.538 1.00 83.31 96 THR A N 1
ATOM 750 C CA . THR A 1 96 ? -3.711 -1.857 9.884 1.00 83.31 96 THR A CA 1
ATOM 751 C C . THR A 1 96 ? -3.380 -3.139 10.653 1.00 83.31 96 THR A C 1
ATOM 753 O O . THR A 1 96 ? -4.004 -4.172 10.400 1.00 83.31 96 THR A O 1
ATOM 756 N N . PRO A 1 97 ? -2.440 -3.100 11.618 1.00 83.81 97 PRO A N 1
ATOM 757 C CA . PRO A 1 97 ? -2.116 -4.262 12.447 1.00 83.81 97 PRO A CA 1
ATOM 758 C C . PRO A 1 97 ? -3.334 -4.870 13.153 1.00 83.81 97 PRO A C 1
ATOM 760 O O . PRO A 1 97 ? -3.445 -6.085 13.240 1.00 83.81 97 PRO A O 1
ATOM 763 N N . GLY A 1 98 ? -4.293 -4.040 13.583 1.00 86.00 98 GLY A N 1
ATOM 764 C CA . GLY A 1 98 ? -5.524 -4.505 14.232 1.00 86.00 98 GLY A CA 1
ATOM 765 C C . GLY A 1 98 ? -6.458 -5.319 13.328 1.00 86.00 98 GLY A C 1
ATOM 766 O O . GLY A 1 98 ? -7.324 -6.027 13.830 1.00 86.00 98 GLY A O 1
ATOM 767 N N . GLU A 1 99 ? -6.285 -5.251 12.006 1.00 87.38 99 GLU A N 1
ATOM 768 C CA . GLU A 1 99 ? -7.027 -6.078 11.044 1.00 87.38 99 GLU A CA 1
ATOM 769 C C . GLU A 1 99 ? -6.364 -7.445 10.811 1.00 87.38 99 GLU A C 1
ATOM 771 O O . GLU A 1 99 ? -6.954 -8.310 10.164 1.00 87.38 99 GLU A O 1
ATOM 776 N N . MET A 1 100 ? -5.146 -7.659 11.324 1.00 89.50 100 MET A N 1
ATOM 777 C CA . MET A 1 100 ? -4.401 -8.908 11.183 1.00 89.50 100 MET A CA 1
ATOM 778 C C . MET A 1 100 ? -4.540 -9.761 12.456 1.00 89.50 100 MET A C 1
ATOM 780 O O . MET A 1 100 ? -3.915 -9.448 13.471 1.00 89.50 100 MET A O 1
ATOM 784 N N . PRO A 1 101 ? -5.319 -10.861 12.440 1.00 85.38 101 PRO A N 1
ATOM 785 C CA . PRO A 1 101 ? -5.439 -11.725 13.609 1.00 85.38 101 PRO A CA 1
ATOM 786 C C . PRO A 1 101 ? -4.087 -12.366 13.947 1.00 85.38 101 PRO A C 1
ATOM 788 O O . PRO A 1 101 ? -3.367 -12.831 13.064 1.00 85.38 101 PRO A O 1
ATOM 791 N N . GLY A 1 102 ? -3.749 -12.402 15.236 1.00 86.00 102 GLY A N 1
ATOM 792 C CA . GLY A 1 102 ? -2.497 -12.989 15.726 1.00 86.00 102 GLY A CA 1
ATOM 793 C C . GLY A 1 102 ? -1.281 -12.055 15.706 1.00 86.00 102 GLY A C 1
ATOM 794 O O . GLY A 1 102 ? -0.194 -12.496 16.073 1.00 86.00 102 GLY A O 1
ATOM 795 N N . ILE A 1 103 ? -1.443 -10.783 15.322 1.00 86.19 103 ILE A N 1
ATOM 796 C CA . ILE A 1 103 ? -0.408 -9.747 15.448 1.00 86.19 103 ILE A CA 1
ATOM 797 C C . ILE A 1 103 ? -0.807 -8.785 16.568 1.00 86.19 103 ILE A C 1
ATOM 799 O O . ILE A 1 103 ? -1.954 -8.348 16.633 1.00 86.19 103 ILE A O 1
ATOM 803 N N . ASP A 1 104 ? 0.134 -8.462 17.458 1.00 85.44 104 ASP A N 1
ATOM 804 C CA . ASP A 1 104 ? -0.075 -7.430 18.475 1.00 85.44 104 ASP A CA 1
ATOM 805 C C . ASP A 1 104 ? -0.180 -6.053 17.793 1.00 85.44 104 ASP A C 1
ATOM 807 O O . ASP A 1 104 ? 0.775 -5.630 17.133 1.00 85.44 104 ASP A O 1
ATOM 811 N N . PRO A 1 105 ? -1.309 -5.333 17.924 1.00 81.62 105 PRO A N 1
ATOM 812 C CA . PRO A 1 105 ? -1.472 -4.025 17.306 1.00 81.62 105 PRO A CA 1
ATOM 813 C C . PRO A 1 105 ? -0.552 -2.932 17.879 1.00 81.62 105 PRO A C 1
ATOM 815 O O . PRO A 1 105 ? -0.497 -1.851 17.293 1.00 81.62 105 PRO A O 1
ATOM 818 N N . ALA A 1 106 ? 0.137 -3.175 19.001 1.00 80.12 106 ALA A N 1
ATOM 819 C CA . ALA A 1 106 ? 1.009 -2.207 19.671 1.00 80.12 106 ALA A CA 1
ATOM 820 C C . ALA A 1 106 ? 2.507 -2.305 19.304 1.00 80.12 106 ALA A C 1
ATOM 822 O O . ALA A 1 106 ? 3.294 -1.509 19.824 1.00 80.12 106 ALA A O 1
ATOM 823 N N . VAL A 1 107 ? 2.906 -3.269 18.460 1.00 61.34 107 VAL A N 1
ATOM 824 C CA . VAL A 1 107 ? 4.318 -3.535 18.106 1.00 61.34 107 VAL A CA 1
ATOM 825 C C . VAL A 1 107 ? 4.860 -2.654 16.980 1.00 61.34 107 VAL A C 1
ATOM 827 O O . VAL A 1 107 ? 4.095 -2.314 16.048 1.00 61.34 107 VAL A O 1
#

Organism: NCBI:txid97028

Sequence (107 aa):
TTTGPNTETLGIPTQDADFDPRVDEYISDEEKKAEKPLPLEARIRFERPKIDGEFITVQLDENPAKTVKIKANLPQRIQEALIRCLKANAGVFATTPGEMPGIDPAV

Secondary structure (DSSP, 8-state):
------------------------S---GGG-S------TTTS---PPPP--S-EEEEE-SS-TT-EEEEESSS-HHHHHHHHHHHHHTTTTS--SGGGSTTS-TT-